Protein AF-W6L898-F1 (afdb_monomer_lite)

pLDDT: mean 76.25, std 19.74, range [34.69, 96.94]

Sequence (175 aa):
MLWLSRILRGVSPFSIFLMDQKNNPALKGISIASRAQVLSKMYNELPQKQRRDLQKRAKAYPSLKKKVTKTRRTKRPNSDFSNFVKANYNKVKDLNYKQRFSALSQLYELQKPVDLANELKGLGLDDGKIQSTLNEMKKKGIKRVIKVPKVSKAVNRIKKTKNVPKPRSKSSTKK

Radius of gyration: 33.78 Å; chains: 1; bounding box: 72×45×79 Å

Structure (mmCIF, N/CA/C/O backbone):
data_AF-W6L898-F1
#
_entry.id   AF-W6L898-F1
#
loop_
_atom_site.group_PDB
_atom_site.id
_atom_site.type_symbol
_atom_site.label_atom_id
_atom_site.label_alt_id
_atom_site.label_comp_id
_atom_site.label_asym_id
_atom_site.label_entity_id
_atom_site.label_seq_id
_atom_site.pdbx_PDB_ins_code
_atom_site.Cartn_x
_atom_site.Cartn_y
_atom_site.Cartn_z
_atom_site.occupancy
_atom_site.B_iso_or_equiv
_atom_site.auth_seq_id
_atom_site.auth_comp_id
_atom_site.auth_asym_id
_atom_site.auth_atom_id
_atom_site.pdbx_PDB_model_num
ATOM 1 N N . MET A 1 1 ? -20.740 26.898 3.939 1.00 40.16 1 MET A N 1
ATOM 2 C CA . MET A 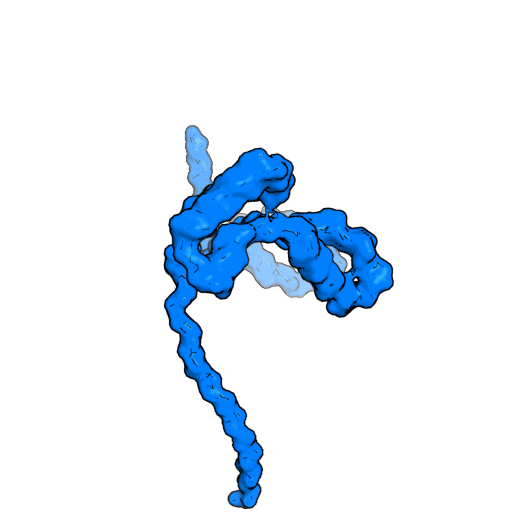1 1 ? -20.895 26.250 5.261 1.00 40.16 1 MET A CA 1
ATOM 3 C C . MET A 1 1 ? -19.916 25.075 5.345 1.00 40.16 1 MET A C 1
ATOM 5 O O . MET A 1 1 ? -20.212 23.987 4.873 1.00 40.16 1 MET A O 1
ATOM 9 N N . LEU A 1 2 ? -18.685 25.324 5.808 1.00 42.47 2 LEU A N 1
ATOM 10 C CA . LEU A 1 2 ? -17.601 24.330 5.822 1.00 42.47 2 LEU A CA 1
ATOM 11 C C . LEU A 1 2 ? -17.750 23.414 7.044 1.00 42.47 2 LEU A C 1
ATOM 13 O O . LEU A 1 2 ? -17.627 23.869 8.179 1.00 42.47 2 LEU A O 1
ATOM 17 N N . TRP A 1 3 ? -17.997 22.123 6.814 1.00 46.94 3 TRP A N 1
ATOM 18 C CA . TRP A 1 3 ? -17.955 21.097 7.856 1.00 46.94 3 TRP A CA 1
ATOM 19 C C . TRP A 1 3 ? -16.506 20.917 8.322 1.00 46.94 3 TRP A C 1
ATOM 21 O O . TRP A 1 3 ? -15.736 20.131 7.766 1.00 46.94 3 TRP A O 1
ATOM 31 N N . LEU A 1 4 ? -16.115 21.672 9.348 1.00 45.53 4 LEU A N 1
ATOM 32 C CA . LEU A 1 4 ? -14.873 21.466 10.084 1.00 45.53 4 LEU A CA 1
ATOM 33 C C . LEU A 1 4 ? -14.934 20.090 10.753 1.00 45.53 4 LEU A C 1
ATOM 35 O O . LEU A 1 4 ? -15.425 19.934 11.869 1.00 45.53 4 LEU A O 1
ATOM 39 N N . SER A 1 5 ? -14.417 19.077 10.061 1.00 52.06 5 SER A N 1
ATOM 40 C CA . SER A 1 5 ? -14.194 17.748 10.623 1.00 52.06 5 SER A CA 1
ATOM 41 C C . SER A 1 5 ? -13.079 17.856 11.663 1.00 52.06 5 SER A C 1
ATOM 43 O O . SER A 1 5 ? -11.901 17.629 11.384 1.00 52.06 5 SER A O 1
ATOM 45 N N . ARG A 1 6 ? -13.432 18.278 12.879 1.00 50.25 6 ARG A N 1
ATOM 46 C CA . ARG A 1 6 ? -12.534 18.307 14.030 1.00 50.25 6 ARG A CA 1
ATOM 47 C C . ARG A 1 6 ? -12.226 16.856 14.382 1.00 50.25 6 ARG A C 1
ATOM 49 O O . ARG A 1 6 ? -12.978 16.207 15.095 1.00 50.25 6 ARG A O 1
ATOM 56 N N . ILE A 1 7 ? -11.135 16.326 13.833 1.00 55.72 7 ILE A N 1
ATOM 57 C CA . ILE A 1 7 ? -10.644 14.982 14.152 1.00 55.72 7 ILE A CA 1
ATOM 58 C C . ILE A 1 7 ? -10.262 14.989 15.636 1.00 55.72 7 ILE A C 1
ATOM 60 O O . ILE A 1 7 ? -9.167 15.433 15.998 1.00 55.72 7 ILE A O 1
ATOM 64 N N . LEU A 1 8 ? -11.175 14.541 16.502 1.00 57.69 8 LEU A N 1
ATOM 65 C CA . LEU A 1 8 ? -10.889 14.299 17.911 1.00 57.69 8 LEU A CA 1
ATOM 66 C C . LEU A 1 8 ? -9.818 13.204 17.970 1.00 57.69 8 LEU A C 1
ATOM 68 O O . LEU A 1 8 ? -10.051 12.060 17.602 1.00 57.69 8 LEU A O 1
ATOM 72 N N . ARG A 1 9 ? -8.611 13.588 18.392 1.00 62.75 9 ARG A N 1
ATOM 73 C CA . ARG A 1 9 ? -7.432 12.709 18.500 1.00 62.75 9 ARG A CA 1
ATOM 74 C C . ARG A 1 9 ? -7.439 11.838 19.763 1.00 62.75 9 ARG A C 1
ATOM 76 O O . ARG A 1 9 ? -6.463 11.140 20.020 1.00 62.75 9 ARG A O 1
ATOM 83 N N . GLY A 1 10 ? -8.500 11.933 20.560 1.00 71.50 10 GLY A N 1
ATOM 84 C CA . GLY A 1 10 ? -8.714 11.089 21.725 1.00 71.50 10 GLY A CA 1
ATOM 85 C C . GLY A 1 10 ? -9.217 9.712 21.314 1.00 71.50 10 GLY A C 1
ATOM 86 O O . GLY A 1 10 ? -9.814 9.544 20.249 1.00 71.50 10 GLY A O 1
ATOM 87 N N . VAL A 1 11 ? -8.982 8.727 22.173 1.00 86.50 11 VAL A N 1
ATOM 88 C CA . VAL A 1 11 ? -9.629 7.423 22.040 1.00 86.50 11 VAL A CA 1
ATOM 89 C C . VAL A 1 11 ? -11.138 7.628 22.183 1.00 86.50 11 VAL A C 1
ATOM 91 O O . VAL A 1 11 ? -11.589 8.381 23.043 1.00 86.50 11 VAL A O 1
ATOM 94 N N . SER A 1 12 ? -11.926 7.020 21.298 1.00 90.94 12 SER A N 1
ATOM 95 C CA . SER A 1 12 ? -13.390 7.112 21.346 1.00 90.94 12 SER A CA 1
ATOM 96 C C . SER A 1 12 ? -13.947 6.210 22.460 1.00 90.94 12 SER A C 1
ATOM 98 O O . SER A 1 12 ? -13.364 5.152 22.710 1.00 90.94 12 SER A O 1
ATOM 100 N N . PRO A 1 13 ? -15.093 6.539 23.095 1.00 93.94 13 PRO A N 1
ATOM 101 C CA . PRO A 1 13 ? -15.790 5.609 23.994 1.00 93.94 13 PRO A CA 1
ATOM 102 C C . PRO A 1 13 ? -16.059 4.246 23.346 1.00 93.94 13 PRO A C 1
ATOM 104 O O . PRO A 1 13 ? -15.931 3.219 24.010 1.00 93.94 13 PRO A O 1
ATOM 107 N N . PHE A 1 14 ? -16.337 4.218 22.037 1.00 94.38 14 PHE A N 1
ATOM 108 C CA . PHE A 1 14 ? -16.494 2.965 21.299 1.00 94.38 14 PHE A CA 1
ATOM 109 C C . PHE A 1 14 ? -15.187 2.167 21.233 1.00 94.38 14 PHE A C 1
ATOM 111 O O . PHE A 1 14 ? -15.195 0.954 21.386 1.00 94.38 14 PHE A O 1
ATOM 118 N N . SER A 1 15 ? -14.040 2.830 21.072 1.00 92.94 15 SER A N 1
ATOM 119 C CA . SER A 1 15 ? -12.740 2.151 21.059 1.00 92.94 15 SER A CA 1
ATOM 120 C C . SER A 1 15 ? -12.422 1.487 22.400 1.00 92.94 15 SER A C 1
ATOM 122 O O . SER A 1 15 ? -11.909 0.374 22.399 1.00 92.94 15 SER A O 1
ATOM 124 N N . ILE A 1 16 ? -12.769 2.117 23.529 1.00 94.81 16 ILE A N 1
ATOM 125 C CA . ILE A 1 16 ? -12.641 1.490 24.857 1.00 94.81 16 ILE A CA 1
ATOM 126 C C . ILE A 1 16 ? -13.548 0.261 24.961 1.00 94.81 16 ILE A C 1
ATOM 128 O O . ILE A 1 16 ? -13.096 -0.800 25.376 1.00 94.81 16 ILE A O 1
ATOM 132 N N . PHE A 1 17 ? -14.795 0.371 24.502 1.00 95.62 17 PHE A N 1
ATOM 133 C CA . PHE A 1 17 ? -15.713 -0.765 24.450 1.00 95.62 17 PHE A CA 1
ATOM 134 C C . PHE A 1 17 ? -15.156 -1.931 23.615 1.00 95.62 17 PHE A C 1
ATOM 136 O O . PHE A 1 17 ? -15.213 -3.081 24.044 1.00 95.62 17 PHE A O 1
ATOM 143 N N . LEU A 1 18 ? -14.543 -1.653 22.459 1.00 94.62 18 LEU A N 1
ATOM 144 C CA . LEU A 1 18 ? -13.885 -2.684 21.649 1.00 94.62 18 LEU A CA 1
ATOM 145 C C . LEU A 1 18 ? -12.730 -3.366 22.397 1.00 94.62 18 LEU A C 1
ATOM 147 O O . LEU A 1 18 ? -12.531 -4.571 22.250 1.00 94.62 18 LEU A O 1
ATOM 151 N N . MET A 1 19 ? -11.972 -2.613 23.199 1.00 92.81 19 MET A N 1
ATOM 152 C CA . MET A 1 19 ? -10.900 -3.173 24.024 1.00 92.81 19 MET A CA 1
ATOM 153 C C . MET A 1 19 ? -11.443 -4.089 25.123 1.00 92.81 19 MET A C 1
ATOM 155 O O . MET A 1 19 ? -10.858 -5.149 25.347 1.00 92.81 19 MET A O 1
ATOM 159 N N . ASP A 1 20 ? -12.562 -3.717 25.747 1.00 94.06 20 ASP A N 1
ATOM 160 C CA . ASP A 1 20 ? -13.243 -4.531 26.760 1.00 94.06 20 ASP A CA 1
ATOM 161 C C . ASP A 1 20 ? -13.787 -5.841 26.147 1.00 94.06 20 ASP A C 1
ATOM 163 O O . ASP A 1 20 ? -13.680 -6.910 26.744 1.00 94.06 20 ASP A O 1
ATOM 167 N N . GLN A 1 21 ? -14.309 -5.791 24.915 1.00 94.12 21 GLN A N 1
ATOM 168 C CA . GLN A 1 21 ? -14.940 -6.938 24.241 1.00 94.12 21 GLN A CA 1
ATOM 169 C C . GLN A 1 21 ? -13.978 -7.839 23.449 1.00 94.12 21 GLN A C 1
ATOM 171 O O . GLN A 1 21 ? -14.406 -8.850 22.886 1.00 94.12 21 GLN A O 1
ATOM 176 N N . LYS A 1 22 ? -12.674 -7.532 23.403 1.00 89.69 22 LYS A N 1
ATOM 177 C CA . LYS A 1 22 ? -11.705 -8.255 22.551 1.00 89.69 22 LYS A CA 1
ATOM 178 C C . LYS A 1 22 ? -11.612 -9.763 22.837 1.00 89.69 22 LYS A C 1
ATOM 180 O O . LYS A 1 22 ? -11.294 -10.531 21.934 1.00 89.69 22 LYS A O 1
ATOM 185 N N . ASN A 1 23 ? -11.886 -10.174 24.078 1.00 91.00 23 ASN A N 1
ATOM 186 C CA . ASN A 1 23 ? -11.776 -11.559 24.549 1.00 91.00 23 ASN A CA 1
ATOM 187 C C . ASN A 1 23 ? -13.135 -12.266 24.699 1.00 91.00 23 ASN A C 1
ATOM 189 O O . ASN A 1 23 ? -13.173 -13.391 25.198 1.00 91.00 23 ASN A O 1
ATOM 193 N N . ASN A 1 24 ? -14.236 -11.634 24.280 1.00 91.25 24 ASN A N 1
ATOM 194 C CA . ASN A 1 24 ? -15.575 -12.190 24.442 1.00 91.25 24 ASN A CA 1
ATOM 195 C C . ASN A 1 24 ? -15.716 -13.514 23.652 1.00 91.25 24 ASN A C 1
ATOM 197 O O . ASN A 1 24 ? -15.515 -13.513 22.431 1.00 91.25 24 ASN A O 1
ATOM 201 N N . PRO A 1 25 ? -16.043 -14.646 24.310 1.00 90.94 25 PRO A N 1
ATOM 202 C CA . PRO A 1 25 ? -16.164 -15.943 23.649 1.00 90.94 25 PRO A CA 1
ATOM 203 C C . PRO A 1 25 ? -17.254 -15.965 22.573 1.00 90.94 25 PRO A C 1
ATOM 205 O O . PRO A 1 25 ? -17.055 -16.614 21.553 1.00 90.94 25 PRO A O 1
ATOM 208 N N . ALA A 1 26 ? -18.333 -15.190 22.731 1.00 88.69 26 ALA A N 1
ATOM 209 C CA . ALA A 1 26 ? -19.430 -15.118 21.761 1.00 88.69 26 ALA A CA 1
ATOM 210 C C . ALA A 1 26 ? -19.002 -14.537 20.402 1.00 88.69 26 ALA A C 1
ATOM 212 O O . ALA A 1 26 ? -19.685 -14.710 19.399 1.00 88.69 26 ALA A O 1
ATOM 213 N N . LEU A 1 27 ? -17.864 -13.840 20.359 1.00 88.44 27 LEU A N 1
ATOM 214 C CA . LEU A 1 27 ? -17.323 -13.241 19.141 1.00 88.44 27 LEU A CA 1
ATOM 215 C C . LEU A 1 27 ? -16.211 -14.090 18.510 1.00 88.44 27 LEU A C 1
ATOM 217 O O . LEU A 1 27 ? -15.754 -13.768 17.406 1.00 88.44 27 LEU A O 1
ATOM 221 N N . LYS A 1 28 ? -15.761 -15.162 19.180 1.00 89.56 28 LYS A N 1
ATOM 222 C CA . LYS A 1 28 ? -14.748 -16.089 18.659 1.00 89.56 28 LYS A CA 1
ATOM 223 C C . LYS A 1 28 ? -15.363 -16.933 17.536 1.00 89.56 28 LYS A C 1
ATOM 225 O O . LYS A 1 28 ? -16.502 -17.361 17.626 1.00 89.56 28 LYS A O 1
ATOM 230 N N . GLY A 1 29 ? -14.625 -17.122 16.443 1.00 90.88 29 GLY A N 1
ATOM 231 C CA . GLY A 1 29 ? -15.091 -17.874 15.264 1.00 90.88 29 GLY A CA 1
ATOM 232 C C . GLY A 1 29 ? -15.899 -17.067 14.238 1.00 90.88 29 GLY A C 1
ATOM 233 O O . GLY A 1 29 ? -15.939 -17.444 13.073 1.00 90.88 29 GLY A O 1
ATOM 234 N N . ILE A 1 30 ? -16.464 -15.915 14.613 1.00 91.94 30 ILE A N 1
ATOM 235 C CA . ILE A 1 30 ? -17.175 -15.037 13.670 1.00 91.94 30 ILE A CA 1
ATOM 236 C C . ILE A 1 30 ? -16.174 -14.284 12.778 1.00 91.94 30 ILE A C 1
ATOM 238 O O . ILE A 1 30 ? -15.127 -13.830 13.258 1.00 91.94 30 ILE A O 1
ATOM 242 N N . SER A 1 31 ? -16.522 -14.107 11.496 1.00 95.12 31 SER A N 1
ATOM 243 C CA . SER A 1 31 ? -15.761 -13.281 10.549 1.00 95.12 31 SER A CA 1
ATOM 244 C C . SER A 1 31 ? -15.547 -11.861 11.090 1.00 95.12 31 SER A C 1
ATOM 246 O O . SER A 1 31 ? -16.379 -11.318 11.821 1.00 95.12 31 SER A O 1
ATOM 248 N N . ILE A 1 32 ? -14.438 -11.218 10.717 1.00 93.06 32 ILE A N 1
ATOM 249 C CA . ILE A 1 32 ? -14.112 -9.881 11.236 1.00 93.06 32 ILE A CA 1
ATOM 250 C C . ILE A 1 32 ? -15.191 -8.839 10.883 1.00 93.06 32 ILE A C 1
ATOM 252 O O . ILE A 1 32 ? -15.496 -7.965 11.695 1.00 93.06 32 ILE A O 1
ATOM 256 N N . ALA A 1 33 ? -15.804 -8.964 9.700 1.00 92.69 33 ALA A N 1
ATOM 257 C CA . ALA A 1 33 ? -16.840 -8.058 9.215 1.00 92.69 33 ALA A CA 1
ATOM 258 C C . ALA A 1 33 ? -18.142 -8.215 10.013 1.00 92.69 33 ALA A C 1
ATOM 260 O O . ALA A 1 33 ? -18.674 -7.232 10.530 1.00 92.69 33 ALA A O 1
ATOM 261 N N . SER A 1 34 ? -18.615 -9.452 10.192 1.00 94.19 34 SER A N 1
ATOM 262 C CA . SER A 1 34 ? -19.813 -9.741 10.988 1.00 94.19 34 SER A CA 1
ATOM 263 C C . SER A 1 34 ? -19.598 -9.389 12.465 1.00 94.19 34 SER A C 1
ATOM 265 O O . SER A 1 34 ? -20.483 -8.828 13.107 1.00 94.19 34 SER A O 1
ATOM 267 N N . ARG A 1 35 ? -18.388 -9.610 12.999 1.00 94.38 35 ARG A N 1
ATOM 268 C CA . ARG A 1 35 ? -18.020 -9.218 14.367 1.00 94.38 35 ARG A CA 1
ATOM 269 C C . ARG A 1 35 ? -18.156 -7.711 14.587 1.00 94.38 35 ARG A C 1
ATOM 271 O O . ARG A 1 35 ? -18.668 -7.297 15.623 1.00 94.38 35 ARG A O 1
ATOM 278 N N . ALA A 1 36 ? -17.732 -6.891 13.623 1.00 92.56 36 ALA A N 1
ATOM 279 C CA . ALA A 1 36 ? -17.870 -5.438 13.713 1.00 92.56 36 ALA A CA 1
ATOM 280 C C . ALA A 1 36 ? -19.344 -4.996 13.759 1.00 92.56 36 ALA A C 1
ATOM 282 O O . ALA A 1 36 ? -19.690 -4.111 14.542 1.00 92.56 36 ALA A O 1
ATOM 283 N N . GLN A 1 37 ? -20.219 -5.642 12.979 1.00 94.81 37 GLN A N 1
ATOM 284 C CA . GLN A 1 37 ? -21.660 -5.367 13.003 1.00 94.81 37 GLN A CA 1
ATOM 285 C C . GLN A 1 37 ? -22.281 -5.709 14.362 1.00 94.81 37 GLN A C 1
ATOM 287 O O . GLN A 1 37 ? -23.005 -4.890 14.927 1.00 94.81 37 GLN A O 1
ATOM 292 N N . VAL A 1 38 ? -21.960 -6.884 14.913 1.00 95.50 38 VAL A N 1
ATOM 293 C CA . VAL A 1 38 ? -22.444 -7.313 16.236 1.00 95.50 38 VAL A CA 1
ATOM 294 C C . VAL A 1 38 ? -21.962 -6.356 17.327 1.00 95.50 38 VAL A C 1
ATOM 296 O O . VAL A 1 38 ? -22.768 -5.866 18.111 1.00 95.50 38 VAL A O 1
ATOM 299 N N . LEU A 1 39 ? -20.674 -6.001 17.334 1.00 95.31 39 LEU A N 1
ATOM 300 C CA . LEU A 1 39 ? -20.111 -5.051 18.299 1.00 95.31 39 LEU A CA 1
ATOM 301 C C . LEU A 1 39 ? -20.762 -3.666 18.214 1.00 95.31 39 LEU A C 1
ATOM 303 O O . LEU A 1 39 ? -20.995 -3.036 19.244 1.00 95.31 39 LEU A O 1
ATOM 307 N N . SER A 1 40 ? -21.080 -3.192 17.007 1.00 94.94 40 SER A N 1
ATOM 308 C CA . SER A 1 40 ? -21.800 -1.929 16.837 1.00 94.94 40 SER A CA 1
ATOM 309 C C . SER A 1 40 ? -23.211 -1.994 17.420 1.00 94.94 40 SER A C 1
ATOM 311 O O . SER A 1 40 ? -23.641 -1.028 18.047 1.00 94.94 40 SER A O 1
ATOM 313 N N . LYS A 1 41 ? -23.929 -3.111 17.229 1.00 96.06 41 LYS A N 1
ATOM 314 C CA . LYS A 1 41 ? -25.263 -3.314 17.817 1.00 96.06 41 LYS A CA 1
ATOM 315 C C . LYS A 1 41 ? -25.192 -3.342 19.340 1.00 96.06 41 LYS A C 1
ATOM 317 O O . LYS A 1 41 ? -25.848 -2.527 19.980 1.00 96.06 41 LYS A O 1
ATOM 322 N N . MET A 1 42 ? -24.293 -4.157 19.896 1.00 95.25 42 MET A N 1
ATOM 323 C CA . MET A 1 42 ? -24.074 -4.238 21.342 1.00 95.25 42 MET A CA 1
ATOM 324 C C . MET A 1 42 ? -23.777 -2.862 21.946 1.00 95.25 42 MET A C 1
ATOM 326 O O . MET A 1 42 ? -24.352 -2.496 22.962 1.00 95.25 42 MET A O 1
ATOM 330 N N . TYR A 1 43 ? -22.922 -2.058 21.306 1.00 96.25 43 TYR A N 1
ATOM 331 C CA . TYR A 1 43 ? -22.619 -0.709 21.786 1.00 96.25 43 TYR A CA 1
ATOM 332 C C . TYR A 1 43 ? -23.839 0.225 21.804 1.00 96.25 43 TYR A C 1
ATOM 334 O O . TYR A 1 43 ? -23.982 1.039 22.717 1.00 96.25 43 TYR A O 1
ATOM 342 N N . ASN A 1 44 ? -24.724 0.120 20.814 1.00 95.44 44 ASN A N 1
ATOM 343 C CA . ASN A 1 44 ? -25.933 0.938 20.746 1.00 95.44 44 ASN A CA 1
ATOM 344 C C . ASN A 1 44 ? -26.984 0.507 21.780 1.00 95.44 44 ASN A C 1
ATOM 346 O O . ASN A 1 44 ? -27.731 1.350 22.274 1.00 95.44 44 ASN A O 1
ATOM 350 N N . GLU A 1 45 ? -27.000 -0.770 22.149 1.00 96.25 45 GLU A N 1
ATOM 351 C CA . GLU A 1 45 ? -27.882 -1.329 23.179 1.00 96.25 45 GLU A CA 1
ATOM 352 C C . GLU A 1 45 ? -27.427 -0.981 24.609 1.00 96.25 45 GLU A C 1
ATOM 354 O O . GLU A 1 45 ? -28.212 -1.089 25.549 1.00 96.25 45 GLU A O 1
ATOM 359 N N . LEU A 1 46 ? -26.190 -0.496 24.802 1.00 95.56 46 LEU A N 1
ATOM 360 C CA . LEU A 1 46 ? -25.697 -0.119 26.129 1.00 95.56 46 LEU A CA 1
ATOM 361 C C . LEU A 1 46 ? -26.553 0.993 26.773 1.00 95.56 46 LEU A C 1
ATOM 363 O O . LEU A 1 46 ? -26.776 2.037 26.138 1.00 95.56 46 LEU A O 1
ATOM 367 N N . PRO A 1 47 ? -26.907 0.860 28.068 1.00 96.94 47 PRO A N 1
ATOM 368 C CA . PRO A 1 47 ? -27.537 1.920 28.844 1.00 96.94 47 PRO A CA 1
ATOM 369 C C . PRO A 1 47 ? -26.702 3.202 28.874 1.00 96.94 47 PRO A C 1
ATOM 371 O O . PRO A 1 47 ? -25.467 3.178 28.936 1.00 96.94 47 PRO A O 1
ATOM 374 N N . GLN A 1 48 ? -27.378 4.349 28.940 1.00 95.06 48 GLN A N 1
ATOM 375 C CA . GLN A 1 48 ? -26.725 5.660 28.904 1.00 95.06 48 GLN A CA 1
ATOM 376 C C . GLN A 1 48 ? -25.697 5.860 30.032 1.00 95.06 48 GLN A C 1
ATOM 378 O O . GLN A 1 48 ? -24.672 6.513 29.829 1.00 95.06 48 GLN A O 1
ATOM 383 N N . LYS A 1 49 ? -25.927 5.258 31.208 1.00 96.31 49 LYS A N 1
ATOM 384 C CA . LYS A 1 49 ? -24.971 5.263 32.328 1.00 96.31 49 LYS A CA 1
ATOM 385 C C . LYS A 1 49 ? -23.639 4.615 31.931 1.00 96.31 49 LYS A C 1
ATOM 387 O O . LYS A 1 49 ? -22.591 5.236 32.080 1.00 96.31 49 LYS A O 1
ATOM 392 N N . GLN A 1 50 ? -23.687 3.429 31.325 1.00 95.56 50 GLN A N 1
ATOM 393 C CA . GLN A 1 50 ? -22.491 2.703 30.891 1.00 95.56 50 GLN A CA 1
ATOM 394 C C . GLN A 1 50 ? -21.750 3.445 29.773 1.00 95.56 50 GLN A C 1
ATOM 396 O O . GLN A 1 50 ? -20.520 3.509 29.780 1.00 95.56 50 GLN A O 1
ATOM 401 N N . ARG A 1 51 ? -22.479 4.092 28.853 1.00 95.75 51 ARG A N 1
ATOM 402 C CA . ARG A 1 51 ? -21.862 4.957 27.833 1.00 95.75 51 ARG A CA 1
ATOM 403 C C . ARG A 1 51 ? -21.134 6.154 28.447 1.00 95.75 51 ARG A C 1
ATOM 405 O O . ARG A 1 51 ? -20.043 6.494 27.991 1.00 95.75 51 ARG A O 1
ATOM 412 N N . ARG A 1 52 ? -21.690 6.777 29.495 1.00 95.88 52 ARG A N 1
ATOM 413 C CA . ARG A 1 52 ? -21.014 7.865 30.229 1.00 95.88 52 ARG A CA 1
ATOM 414 C C . ARG A 1 52 ? -19.738 7.376 30.910 1.00 95.88 52 ARG A C 1
ATOM 416 O O . ARG A 1 52 ? -18.726 8.073 30.863 1.00 95.88 52 ARG A O 1
ATOM 423 N N . ASP A 1 53 ? -19.750 6.178 31.483 1.00 96.69 53 ASP A N 1
ATOM 424 C CA . ASP A 1 53 ? -18.558 5.599 32.110 1.00 96.69 53 ASP A CA 1
ATOM 425 C C . ASP A 1 53 ? -17.479 5.241 31.077 1.00 96.69 53 ASP A C 1
ATOM 427 O O . ASP A 1 53 ? -16.298 5.525 31.287 1.00 96.69 53 ASP A O 1
ATOM 431 N N . LEU A 1 54 ? -17.870 4.721 29.908 1.00 95.75 54 LEU A N 1
ATOM 432 C CA . LEU A 1 54 ? -16.968 4.549 28.762 1.00 95.75 54 LEU A CA 1
ATOM 433 C C . LEU A 1 54 ? -16.384 5.883 28.290 1.00 95.75 54 LEU A C 1
ATOM 435 O O . LEU A 1 54 ? -15.194 5.965 27.997 1.00 95.75 54 LEU A O 1
ATOM 439 N N . GLN A 1 55 ? -17.188 6.946 28.262 1.00 94.62 55 GLN A N 1
ATOM 440 C CA . GLN A 1 55 ? -16.729 8.281 27.883 1.00 94.62 55 GLN A CA 1
ATOM 441 C C . GLN A 1 55 ? -15.710 8.847 28.879 1.00 94.62 55 GLN A C 1
ATOM 443 O O . GLN A 1 55 ? -14.730 9.461 28.458 1.00 94.62 55 GLN A O 1
ATOM 448 N N . LYS A 1 56 ? -15.902 8.629 30.186 1.00 95.31 56 LYS A N 1
ATOM 449 C CA . LYS A 1 56 ? -14.913 9.001 31.213 1.00 95.31 56 LYS A CA 1
ATOM 450 C C . LYS A 1 56 ? -13.596 8.255 30.998 1.00 95.31 56 LYS A C 1
ATOM 452 O O . LYS A 1 56 ? -12.547 8.891 30.928 1.00 95.31 56 LYS A O 1
ATOM 457 N N . ARG A 1 57 ? -13.657 6.931 30.807 1.00 94.94 57 ARG A N 1
ATOM 458 C CA . ARG A 1 57 ? -12.474 6.093 30.536 1.00 94.94 57 ARG A CA 1
ATOM 459 C C . ARG A 1 57 ? -11.746 6.517 29.261 1.00 94.94 57 ARG A C 1
ATOM 461 O O . ARG A 1 57 ? -10.528 6.631 29.258 1.00 94.94 57 ARG A O 1
ATOM 468 N N . ALA A 1 58 ? -12.492 6.826 28.206 1.00 92.75 58 ALA A N 1
ATOM 469 C CA . ALA A 1 58 ? -11.949 7.288 26.935 1.00 92.75 58 ALA A CA 1
ATOM 470 C C . ALA A 1 58 ? -11.199 8.623 27.059 1.00 92.75 58 ALA A C 1
ATOM 472 O O . ALA A 1 58 ? -10.129 8.781 26.477 1.00 92.75 58 ALA A O 1
ATOM 473 N N . LYS A 1 59 ? -11.722 9.564 27.859 1.00 90.00 59 LYS A N 1
ATOM 474 C CA . LYS A 1 59 ? -11.059 10.850 28.137 1.00 90.00 59 LYS A CA 1
ATOM 475 C C . LYS A 1 59 ? -9.754 10.690 28.920 1.00 90.00 59 LYS A C 1
ATOM 477 O O . LYS A 1 59 ? -8.823 11.448 28.677 1.00 90.00 59 LYS A O 1
ATOM 482 N N . ALA A 1 60 ? -9.694 9.724 29.835 1.00 91.25 60 ALA A N 1
ATOM 483 C CA . ALA A 1 60 ? -8.491 9.421 30.610 1.00 91.25 60 ALA A CA 1
ATOM 484 C C . ALA A 1 60 ? -7.434 8.641 29.806 1.00 91.25 60 ALA A C 1
ATOM 486 O O . ALA A 1 60 ? -6.294 8.511 30.247 1.00 91.25 60 ALA A O 1
ATOM 487 N N . TYR A 1 61 ? -7.797 8.100 28.638 1.00 90.38 61 TYR A N 1
ATOM 488 C CA . TYR A 1 61 ? -6.918 7.217 27.886 1.00 90.38 61 TYR A CA 1
ATOM 489 C C . TYR A 1 61 ? -5.809 8.000 27.161 1.00 90.38 61 TYR A C 1
ATOM 491 O O . TYR A 1 61 ? -6.105 8.957 26.436 1.00 90.38 61 TYR A O 1
ATOM 499 N N . PRO A 1 62 ? -4.530 7.595 27.286 1.00 85.94 62 PRO A N 1
ATOM 500 C CA . PRO A 1 62 ? -3.428 8.308 26.653 1.00 85.94 62 PRO A CA 1
ATOM 501 C C . PRO A 1 62 ? -3.514 8.222 25.123 1.00 85.94 62 PRO A C 1
ATOM 503 O O . PRO A 1 62 ? -3.625 7.142 24.542 1.00 85.94 62 PRO A O 1
ATOM 506 N N . SER A 1 63 ? -3.423 9.368 24.443 1.00 78.75 63 SER A N 1
ATOM 507 C CA . SER A 1 63 ? -3.364 9.415 22.978 1.00 78.75 63 SER A CA 1
ATOM 508 C C . SER 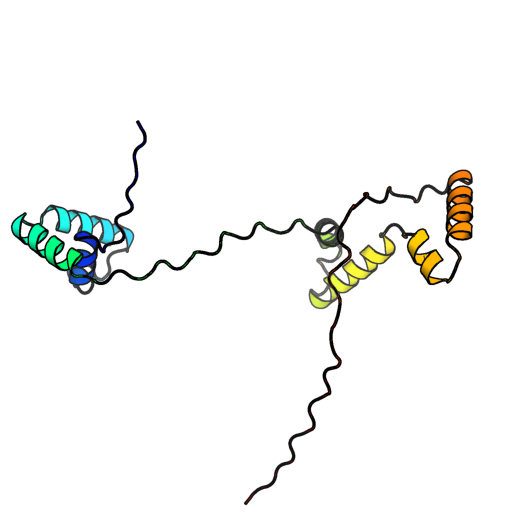A 1 63 ? -1.919 9.338 22.485 1.00 78.75 63 SER A C 1
ATOM 510 O O . SER A 1 63 ? -1.067 10.120 22.915 1.00 78.75 63 SER A O 1
ATOM 512 N N . LEU A 1 64 ? -1.643 8.453 21.528 1.00 73.69 64 LEU A N 1
ATOM 513 C CA . LEU A 1 64 ? -0.333 8.379 20.882 1.00 73.69 64 LEU A CA 1
ATOM 514 C C . LEU A 1 64 ? -0.070 9.629 20.026 1.00 73.69 64 LEU A C 1
ATOM 516 O O . LEU A 1 64 ? -0.954 10.136 19.329 1.00 73.69 64 LEU A O 1
ATOM 520 N N . LYS A 1 65 ? 1.181 10.105 20.031 1.00 75.38 65 LYS A N 1
ATOM 521 C CA . LYS A 1 65 ? 1.622 11.190 19.142 1.00 75.38 65 LYS A CA 1
ATOM 522 C C . LYS A 1 65 ? 1.479 10.744 17.683 1.00 75.38 65 LYS A C 1
ATOM 524 O O . LYS A 1 65 ? 1.843 9.622 17.327 1.00 75.38 65 LYS A O 1
ATOM 529 N N . LYS A 1 66 ? 0.966 11.628 16.819 1.00 66.62 66 LYS A N 1
ATOM 530 C CA . LYS A 1 66 ? 0.814 11.330 15.388 1.00 66.62 66 LYS A CA 1
ATOM 531 C C . LYS A 1 66 ? 2.176 11.004 14.778 1.00 66.62 66 LYS A C 1
ATOM 533 O O . LYS A 1 66 ? 3.066 11.852 14.771 1.00 66.62 66 LYS A O 1
ATOM 538 N N . LYS A 1 67 ? 2.316 9.808 14.198 1.00 74.81 67 LYS A N 1
ATOM 539 C CA . LYS A 1 67 ? 3.401 9.552 13.249 1.00 74.81 67 LYS A CA 1
ATOM 540 C C . LYS A 1 67 ? 3.148 10.433 12.030 1.00 74.81 67 LYS A C 1
ATOM 542 O O . LYS A 1 67 ? 2.073 10.364 11.436 1.00 74.81 67 LYS A O 1
ATOM 547 N N . VAL A 1 68 ? 4.120 11.270 11.675 1.00 77.25 68 VAL A N 1
ATOM 548 C CA . VAL A 1 68 ? 4.093 12.017 10.415 1.00 77.25 68 VAL A CA 1
ATOM 549 C C . VAL A 1 68 ? 4.171 10.980 9.300 1.00 77.25 68 VAL A C 1
ATOM 551 O O . VAL A 1 68 ? 5.236 10.430 9.015 1.00 77.25 68 VAL A O 1
ATOM 554 N N . THR A 1 69 ? 3.023 10.634 8.719 1.00 71.62 69 THR A N 1
ATOM 555 C CA . THR A 1 69 ? 2.973 9.778 7.538 1.00 71.62 69 THR A CA 1
ATOM 556 C C . THR A 1 69 ? 3.717 10.499 6.432 1.00 71.62 69 THR A C 1
ATOM 558 O O . THR A 1 69 ? 3.260 11.532 5.943 1.00 71.62 69 THR A O 1
ATOM 561 N N . LYS A 1 70 ? 4.888 9.967 6.064 1.00 76.00 70 LYS A N 1
ATOM 562 C CA . LYS A 1 70 ? 5.619 10.415 4.880 1.00 76.00 70 LYS A CA 1
ATOM 563 C C . LYS A 1 70 ? 4.639 10.338 3.714 1.00 76.00 70 LYS A C 1
ATOM 565 O O . LYS A 1 70 ? 4.048 9.283 3.478 1.00 76.00 70 LYS A O 1
ATOM 570 N N . THR A 1 71 ? 4.421 11.466 3.049 1.00 78.56 71 THR A N 1
ATOM 571 C CA . THR A 1 71 ? 3.560 11.538 1.871 1.00 78.56 71 THR A CA 1
ATOM 572 C C . THR A 1 71 ? 3.989 10.465 0.875 1.00 78.56 71 THR A C 1
ATOM 574 O O . THR A 1 71 ? 5.180 10.151 0.750 1.00 78.56 71 THR A O 1
ATOM 577 N N . ARG A 1 72 ? 3.011 9.832 0.214 1.00 76.31 72 ARG A N 1
ATOM 578 C CA . ARG A 1 72 ? 3.286 8.803 -0.793 1.00 76.31 72 ARG A CA 1
ATOM 579 C C . ARG A 1 72 ? 4.208 9.423 -1.839 1.00 76.31 72 ARG A C 1
ATOM 581 O O . ARG A 1 72 ? 3.814 10.361 -2.526 1.00 76.31 72 ARG A O 1
ATOM 588 N N . ARG A 1 73 ? 5.446 8.929 -1.921 1.00 79.12 73 ARG A N 1
ATOM 589 C CA . ARG A 1 73 ? 6.390 9.366 -2.952 1.00 79.12 73 ARG A CA 1
ATOM 590 C C . ARG A 1 73 ? 5.758 9.061 -4.303 1.00 79.12 73 ARG A C 1
ATOM 592 O O . ARG A 1 73 ? 5.341 7.926 -4.540 1.00 79.12 73 ARG A O 1
ATOM 599 N N . THR A 1 74 ? 5.665 10.070 -5.160 1.00 81.69 74 THR A N 1
ATOM 600 C CA . THR A 1 74 ? 5.258 9.875 -6.549 1.00 81.69 74 THR A CA 1
ATOM 601 C C . THR A 1 74 ? 6.220 8.884 -7.201 1.00 81.69 74 THR A C 1
ATOM 603 O O . THR A 1 74 ? 7.423 8.871 -6.909 1.00 81.69 74 THR A O 1
ATOM 606 N N . LYS A 1 75 ? 5.687 7.986 -8.037 1.00 84.00 75 LYS A N 1
ATOM 607 C CA . LYS A 1 75 ? 6.531 7.073 -8.813 1.00 84.00 75 LYS A CA 1
ATOM 608 C C . LYS A 1 75 ? 7.434 7.928 -9.702 1.00 84.00 75 LYS A C 1
ATOM 610 O O . LYS A 1 75 ? 6.957 8.870 -10.331 1.00 84.00 75 LYS A O 1
ATOM 615 N N . ARG A 1 76 ? 8.735 7.630 -9.716 1.00 84.25 76 ARG A N 1
ATOM 616 C CA . ARG A 1 76 ? 9.668 8.306 -10.626 1.00 84.25 76 ARG A CA 1
ATOM 617 C C . ARG A 1 76 ? 9.266 7.987 -12.071 1.00 84.25 76 ARG A C 1
ATOM 619 O O . ARG A 1 76 ? 8.819 6.862 -12.309 1.00 84.25 76 ARG A O 1
ATOM 626 N N . PRO A 1 77 ? 9.412 8.935 -13.011 1.00 87.25 77 PRO A N 1
ATOM 627 C CA . PRO A 1 77 ? 9.211 8.634 -14.420 1.00 87.25 77 PRO A CA 1
ATOM 628 C C . PRO A 1 77 ? 10.185 7.534 -14.861 1.00 87.25 77 PRO A C 1
ATOM 630 O O . PRO A 1 77 ? 11.305 7.440 -14.350 1.00 87.25 77 PRO A O 1
ATOM 633 N N . ASN A 1 78 ? 9.739 6.687 -15.788 1.00 89.69 78 ASN A N 1
ATOM 634 C CA . ASN A 1 78 ? 10.576 5.635 -16.358 1.00 89.69 78 ASN A CA 1
ATOM 635 C C . ASN A 1 78 ? 11.727 6.260 -17.155 1.00 89.69 78 ASN A C 1
ATOM 637 O O . ASN A 1 78 ? 11.516 7.233 -17.876 1.00 89.69 78 ASN A O 1
ATOM 641 N N . SER A 1 79 ? 12.924 5.678 -17.055 1.00 91.31 79 SER A N 1
ATOM 642 C CA . SER A 1 79 ? 14.041 6.051 -17.928 1.00 91.31 79 SER A CA 1
ATOM 643 C C . SER A 1 79 ? 13.828 5.536 -19.353 1.00 91.31 79 SER A C 1
ATOM 645 O O . SER A 1 79 ? 13.094 4.567 -19.561 1.00 91.31 79 SER A O 1
ATOM 647 N N . ASP A 1 80 ? 14.536 6.118 -20.319 1.00 89.94 80 ASP A N 1
ATOM 648 C CA . ASP A 1 80 ? 14.499 5.674 -21.720 1.00 89.94 80 ASP A CA 1
ATOM 649 C C . ASP A 1 80 ? 14.856 4.192 -21.855 1.00 89.94 80 ASP A C 1
ATOM 651 O O . ASP A 1 80 ? 14.143 3.433 -22.510 1.00 89.94 80 ASP A O 1
ATOM 655 N N . PHE A 1 81 ? 15.875 3.738 -21.117 1.00 91.50 81 PHE A N 1
ATOM 656 C CA . PHE A 1 81 ? 16.221 2.320 -21.060 1.00 91.50 81 PHE A CA 1
ATOM 657 C C . PHE A 1 81 ? 15.094 1.462 -20.474 1.00 91.50 81 PHE A C 1
ATOM 659 O O . PHE A 1 81 ? 14.828 0.375 -20.971 1.00 91.50 81 PHE A O 1
ATOM 666 N N . SER A 1 82 ? 14.383 1.944 -19.450 1.00 93.44 82 SER A N 1
ATOM 667 C CA . SER A 1 82 ? 13.250 1.204 -18.876 1.00 93.44 82 SER A CA 1
ATOM 668 C C . SER A 1 82 ? 12.112 1.052 -19.890 1.00 93.44 82 SER A C 1
ATOM 670 O O . SER A 1 82 ? 11.497 -0.011 -19.979 1.00 93.44 82 SER A O 1
ATOM 672 N N . ASN A 1 83 ? 11.853 2.094 -20.685 1.00 94.19 83 ASN A N 1
ATOM 673 C CA . ASN A 1 83 ? 10.870 2.045 -21.766 1.00 94.19 83 ASN A CA 1
ATOM 674 C C . ASN A 1 83 ? 11.317 1.079 -22.874 1.00 94.19 83 ASN A C 1
ATOM 676 O O . ASN A 1 83 ? 10.518 0.265 -23.338 1.00 94.19 83 ASN A O 1
ATOM 680 N N . PHE A 1 84 ? 12.602 1.100 -23.230 1.00 93.75 84 PHE A N 1
ATOM 681 C CA . PHE A 1 84 ? 13.199 0.163 -24.178 1.00 93.75 84 PHE A CA 1
ATOM 682 C C . PHE A 1 84 ? 13.098 -1.294 -23.702 1.00 93.75 84 PHE A C 1
ATOM 684 O O . PHE A 1 84 ? 12.676 -2.160 -24.471 1.00 93.75 84 PHE A O 1
ATOM 691 N N . VAL A 1 85 ? 13.437 -1.566 -22.437 1.00 94.88 85 VAL A N 1
ATOM 692 C CA . VAL A 1 85 ? 13.332 -2.899 -21.827 1.00 94.88 85 VAL A CA 1
ATOM 693 C C . VAL A 1 85 ? 11.888 -3.374 -21.899 1.00 94.88 85 VAL A C 1
ATOM 695 O O . VAL A 1 85 ? 11.643 -4.494 -22.333 1.00 94.88 85 VAL A O 1
ATOM 698 N N . LYS A 1 86 ? 10.919 -2.514 -21.559 1.00 95.00 86 LYS A N 1
ATOM 699 C CA . LYS A 1 86 ? 9.491 -2.849 -21.625 1.00 95.00 86 LYS A CA 1
ATOM 700 C C . LYS A 1 86 ? 9.041 -3.222 -23.042 1.00 95.00 86 LYS A C 1
ATOM 702 O O . LYS A 1 86 ? 8.281 -4.174 -23.192 1.00 95.00 86 LYS A O 1
ATOM 707 N N . ALA A 1 87 ? 9.512 -2.506 -24.063 1.00 94.81 87 ALA A N 1
ATOM 708 C CA . ALA A 1 87 ? 9.162 -2.770 -25.459 1.00 94.81 87 ALA A CA 1
ATOM 709 C C . ALA A 1 87 ? 9.823 -4.045 -26.018 1.00 94.81 87 ALA A C 1
ATOM 711 O O . ALA A 1 87 ? 9.210 -4.767 -26.799 1.00 94.81 87 ALA A O 1
ATOM 712 N N . ASN A 1 88 ? 11.061 -4.343 -25.610 1.00 94.31 88 ASN A N 1
ATOM 713 C CA . ASN A 1 88 ? 11.863 -5.425 -26.190 1.00 94.31 88 ASN A CA 1
ATOM 714 C C . ASN A 1 88 ? 11.911 -6.703 -25.341 1.00 94.31 88 ASN A C 1
ATOM 716 O O . ASN A 1 88 ? 12.475 -7.697 -25.791 1.00 94.31 88 ASN A O 1
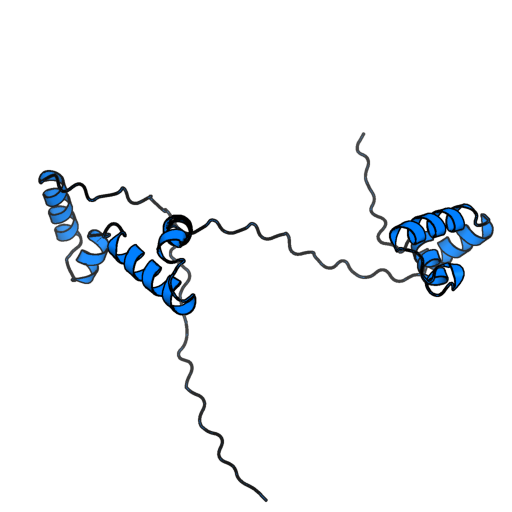ATOM 720 N N . TYR A 1 89 ? 11.303 -6.726 -24.149 1.00 95.62 89 TYR A N 1
ATOM 721 C CA . TYR A 1 89 ? 11.377 -7.875 -23.238 1.00 95.62 89 TYR A CA 1
ATOM 722 C C . TYR A 1 89 ? 10.886 -9.183 -23.868 1.00 95.62 89 TYR A C 1
ATOM 724 O O . TYR A 1 89 ? 11.433 -10.246 -23.589 1.00 95.62 89 TYR A O 1
ATOM 732 N N . ASN A 1 90 ? 9.885 -9.110 -24.752 1.00 95.69 90 ASN A N 1
ATOM 733 C CA . ASN A 1 90 ? 9.354 -10.287 -25.441 1.00 95.69 90 ASN A CA 1
ATOM 734 C C . ASN A 1 90 ? 10.421 -11.022 -26.269 1.00 95.69 90 ASN A C 1
ATOM 736 O O . ASN A 1 90 ? 10.354 -12.238 -26.361 1.00 95.69 90 ASN A O 1
ATOM 740 N N . LYS A 1 91 ? 11.434 -10.315 -26.788 1.00 94.00 91 LYS A N 1
ATOM 741 C CA . LYS A 1 91 ? 12.518 -10.899 -27.597 1.00 94.00 91 LYS A CA 1
ATOM 742 C C . LYS A 1 91 ? 13.494 -11.753 -26.785 1.00 94.00 91 LYS A C 1
ATOM 744 O O . LYS A 1 91 ? 14.216 -12.557 -27.351 1.00 94.00 91 LYS A O 1
ATOM 749 N N . VAL A 1 92 ? 13.544 -11.555 -25.467 1.00 94.12 92 VAL A N 1
ATOM 750 C CA . VAL A 1 92 ? 14.459 -12.272 -24.563 1.00 94.12 92 VAL A CA 1
ATOM 751 C C . VAL A 1 92 ? 13.713 -13.185 -23.592 1.00 94.12 92 VAL A C 1
ATOM 753 O O . VAL A 1 92 ? 14.312 -13.684 -22.642 1.00 94.12 92 VAL A O 1
ATOM 756 N N . LYS A 1 93 ? 12.404 -13.396 -23.781 1.00 93.94 93 LYS A N 1
ATOM 757 C CA . LYS A 1 93 ? 11.596 -14.225 -22.874 1.00 93.94 93 LYS A CA 1
ATOM 758 C C . LYS A 1 93 ? 12.072 -15.672 -22.822 1.00 93.94 93 LYS A C 1
ATOM 760 O O . LYS A 1 93 ? 12.023 -16.258 -21.745 1.00 93.94 93 LYS A O 1
ATOM 765 N N . ASP A 1 94 ? 12.591 -16.191 -23.924 1.00 94.81 94 ASP A N 1
ATOM 766 C CA . ASP A 1 94 ? 13.005 -17.592 -24.018 1.00 94.81 94 ASP A CA 1
ATOM 767 C C . ASP A 1 94 ? 14.390 -17.837 -23.393 1.00 94.81 94 ASP A C 1
ATOM 769 O O . ASP A 1 94 ? 14.736 -18.964 -23.049 1.00 94.81 94 ASP A O 1
ATOM 773 N N . LEU A 1 95 ? 15.172 -16.776 -23.147 1.00 93.50 95 LEU A N 1
ATOM 774 C CA . LEU A 1 95 ? 16.472 -16.873 -22.477 1.00 93.50 95 LEU A CA 1
ATOM 775 C C . LEU A 1 95 ? 16.317 -17.107 -20.968 1.00 93.50 95 LEU A C 1
ATOM 777 O O . LEU A 1 95 ? 15.308 -16.752 -20.348 1.00 93.50 95 LEU A O 1
ATOM 781 N N . ASN A 1 96 ? 17.376 -17.612 -20.329 1.00 96.06 96 ASN A N 1
ATOM 782 C CA . ASN A 1 96 ? 17.458 -17.680 -18.871 1.00 96.06 96 ASN A CA 1
ATOM 783 C C . ASN A 1 96 ? 17.357 -16.268 -18.264 1.00 96.06 96 ASN A C 1
ATOM 785 O O . ASN A 1 96 ? 18.035 -15.345 -18.719 1.00 96.06 96 ASN A O 1
ATOM 789 N N . TYR A 1 97 ? 16.549 -16.097 -17.209 1.00 94.81 97 TYR A N 1
ATOM 790 C CA . TYR A 1 97 ? 16.289 -14.808 -16.555 1.00 94.81 97 TYR A CA 1
ATOM 791 C C . TYR A 1 97 ? 17.564 -14.020 -16.212 1.00 94.81 97 TYR A C 1
ATOM 793 O O . TYR A 1 97 ? 17.567 -12.795 -16.339 1.00 94.81 97 TYR A O 1
ATOM 801 N N . LYS A 1 98 ? 18.654 -14.712 -15.840 1.00 94.69 98 LYS A N 1
ATOM 802 C CA . LYS A 1 98 ? 19.954 -14.090 -15.526 1.00 94.69 98 LYS A CA 1
ATOM 803 C C . LYS A 1 98 ? 20.602 -13.418 -16.742 1.00 94.69 98 LYS A C 1
ATOM 805 O O . LYS A 1 98 ? 21.295 -12.420 -16.588 1.00 94.69 98 LYS A O 1
ATOM 810 N N . GLN A 1 99 ? 20.363 -13.943 -17.941 1.00 95.50 99 GLN A N 1
ATOM 811 C CA . GLN A 1 99 ? 20.968 -13.475 -19.191 1.00 95.50 99 GLN A CA 1
ATOM 812 C C . GLN A 1 99 ? 20.104 -12.434 -19.915 1.00 95.50 99 GLN A C 1
ATOM 814 O O . GLN A 1 99 ? 20.639 -11.605 -20.648 1.00 95.50 99 GLN A O 1
ATOM 819 N N . ARG A 1 100 ? 18.783 -12.413 -19.673 1.00 93.56 100 ARG A N 1
ATOM 820 C CA . ARG A 1 100 ? 17.832 -11.504 -20.350 1.00 93.56 100 ARG A CA 1
ATOM 821 C C . ARG A 1 100 ? 18.249 -10.044 -20.270 1.00 93.56 100 ARG A C 1
ATOM 823 O O . ARG A 1 100 ? 18.187 -9.325 -21.260 1.00 93.56 100 ARG A O 1
ATOM 830 N N . PHE A 1 101 ? 18.672 -9.605 -19.087 1.00 94.50 101 PHE A N 1
ATOM 831 C CA . PHE A 1 101 ? 19.047 -8.211 -18.882 1.00 94.50 101 PHE A CA 1
ATOM 832 C C . PHE A 1 101 ? 20.364 -7.854 -19.583 1.00 94.50 101 PHE A C 1
ATOM 834 O O . PHE A 1 101 ? 20.461 -6.761 -20.127 1.00 94.50 101 PHE A O 1
ATOM 841 N N . SER A 1 102 ? 21.326 -8.785 -19.641 1.00 94.69 102 SER A N 1
ATOM 842 C CA . SER A 1 102 ? 22.584 -8.599 -20.381 1.00 94.69 102 SER A CA 1
ATOM 843 C C . SER A 1 102 ? 22.349 -8.523 -21.890 1.00 94.69 102 SER A C 1
ATOM 845 O O . SER A 1 102 ? 22.922 -7.679 -22.569 1.00 94.69 102 SER A O 1
ATOM 847 N N . ALA A 1 103 ? 21.470 -9.374 -22.424 1.00 93.75 103 ALA A N 1
ATOM 848 C CA . ALA A 1 103 ? 21.103 -9.319 -23.836 1.00 93.75 103 ALA A CA 1
ATOM 849 C C . ALA A 1 103 ? 20.368 -8.006 -24.168 1.00 93.75 103 ALA A C 1
ATOM 851 O O . ALA A 1 103 ? 20.644 -7.368 -25.180 1.00 93.75 103 ALA A O 1
ATOM 852 N N . LEU A 1 104 ? 19.468 -7.553 -23.285 1.00 93.81 104 LEU A N 1
ATOM 853 C CA . LEU A 1 104 ? 18.778 -6.271 -23.445 1.00 93.81 104 LEU A CA 1
ATOM 854 C C . LEU A 1 104 ? 19.723 -5.072 -23.327 1.00 93.81 104 LEU A C 1
ATOM 856 O O . LEU A 1 104 ? 19.528 -4.097 -24.048 1.00 93.81 104 LEU A O 1
ATOM 860 N N . SER A 1 105 ? 20.729 -5.110 -22.449 1.00 91.25 105 SER A N 1
ATOM 861 C CA . SER A 1 105 ? 21.706 -4.021 -22.350 1.00 91.25 105 SER A CA 1
ATOM 862 C C . SER A 1 105 ? 22.556 -3.923 -23.615 1.00 91.25 105 SER A C 1
ATOM 864 O O . SER A 1 105 ? 22.700 -2.826 -24.145 1.00 91.25 105 SER A O 1
ATOM 866 N N . GLN A 1 106 ? 23.014 -5.059 -24.151 1.00 93.00 106 GLN A N 1
ATOM 867 C CA . GLN A 1 106 ? 23.732 -5.118 -25.429 1.00 93.00 106 GLN A CA 1
ATOM 868 C C . GLN A 1 106 ? 22.866 -4.600 -26.585 1.00 93.00 106 GLN A C 1
ATOM 870 O O . GLN A 1 106 ? 23.295 -3.734 -27.341 1.00 93.00 106 GLN A O 1
ATOM 875 N N . LEU A 1 107 ? 21.611 -5.055 -26.690 1.00 88.00 107 LEU A N 1
ATOM 876 C CA . LEU A 1 107 ? 20.684 -4.589 -27.729 1.00 88.00 107 LEU A CA 1
ATOM 877 C C . LEU A 1 107 ? 20.446 -3.079 -27.618 1.00 88.00 107 LEU A C 1
ATOM 879 O O . LEU A 1 107 ? 20.400 -2.376 -28.626 1.00 88.00 107 LEU A O 1
ATOM 883 N N . TYR A 1 108 ? 20.335 -2.566 -26.392 1.00 89.31 108 TYR A N 1
ATOM 884 C CA . TYR A 1 108 ? 20.168 -1.139 -26.166 1.00 89.31 108 TYR A CA 1
ATOM 885 C C . TYR A 1 108 ? 21.392 -0.344 -26.599 1.00 89.31 108 TYR A C 1
ATOM 887 O O . TYR A 1 108 ? 21.226 0.689 -27.225 1.00 89.31 108 TYR A O 1
ATOM 895 N N . GLU A 1 109 ? 22.607 -0.804 -26.305 1.00 86.50 109 GLU A N 1
ATOM 896 C CA . GLU A 1 109 ? 23.839 -0.143 -26.750 1.00 86.50 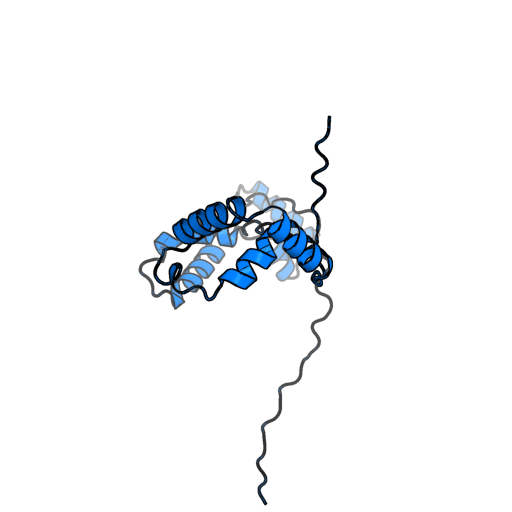109 GLU A CA 1
ATOM 897 C C . GLU A 1 109 ? 23.936 -0.055 -28.272 1.00 86.50 109 GLU A C 1
ATOM 899 O O . GLU A 1 109 ? 24.274 1.005 -28.787 1.00 86.50 109 GLU A O 1
ATOM 904 N N . LEU A 1 110 ? 23.532 -1.109 -28.985 1.00 83.31 110 LEU A N 1
ATOM 905 C CA . LEU A 1 110 ? 23.490 -1.112 -30.450 1.00 83.31 110 LEU A CA 1
ATOM 906 C C . LEU A 1 110 ? 22.415 -0.176 -31.021 1.00 83.31 110 LEU A C 1
ATOM 908 O O . LEU A 1 110 ? 22.596 0.404 -32.090 1.00 83.31 110 LEU A O 1
ATOM 912 N N . GLN A 1 111 ? 21.275 -0.055 -30.334 1.00 75.50 111 GLN A N 1
ATOM 913 C CA . GLN A 1 111 ? 20.145 0.759 -30.784 1.00 75.50 111 GLN A CA 1
ATOM 914 C C . GLN A 1 111 ? 20.217 2.216 -30.302 1.00 75.50 111 GLN A C 1
ATOM 916 O O . GLN A 1 111 ? 19.493 3.070 -30.827 1.00 75.50 111 GLN A O 1
ATOM 921 N N . LYS A 1 112 ? 21.062 2.526 -29.313 1.00 71.25 112 LYS A N 1
ATOM 922 C CA . LYS A 1 112 ? 21.266 3.898 -28.851 1.00 71.25 112 LYS A CA 1
ATOM 923 C C . LYS A 1 112 ? 21.690 4.750 -30.048 1.00 71.25 112 LYS A C 1
ATOM 925 O O . LYS A 1 112 ? 22.630 4.378 -30.753 1.00 71.25 112 LYS A O 1
ATOM 930 N N . PRO A 1 113 ? 21.039 5.901 -30.291 1.00 60.59 113 PRO A N 1
ATOM 931 C CA . PRO A 1 113 ? 21.650 6.895 -31.149 1.00 60.59 113 PRO A CA 1
ATOM 932 C C . PRO A 1 113 ? 22.999 7.236 -30.523 1.00 60.59 113 PRO A C 1
ATOM 934 O O . PRO A 1 113 ? 23.069 7.616 -29.355 1.00 60.59 113 PRO A O 1
ATOM 937 N N . VAL A 1 114 ? 24.064 7.020 -31.285 1.00 61.03 114 VAL A N 1
ATOM 938 C CA . VAL A 1 114 ? 25.401 7.431 -30.888 1.00 61.03 114 VAL A CA 1
ATOM 939 C C . VAL A 1 114 ? 25.349 8.939 -30.678 1.00 61.03 114 VAL A C 1
ATOM 941 O O . VAL A 1 114 ? 25.105 9.694 -31.624 1.00 61.03 114 VAL A O 1
ATOM 944 N N . ASP A 1 115 ? 25.555 9.387 -29.441 1.00 62.25 115 ASP A N 1
ATOM 945 C CA . ASP A 1 115 ? 25.804 10.794 -29.160 1.00 62.25 115 ASP A CA 1
ATOM 946 C C . ASP A 1 115 ? 27.213 11.104 -29.672 1.00 62.25 115 ASP A C 1
ATOM 948 O O . ASP A 1 115 ? 28.170 11.187 -28.905 1.00 62.25 115 ASP A O 1
ATOM 952 N N . LEU A 1 116 ? 27.335 11.262 -30.994 1.00 61.22 116 LEU A N 1
ATOM 953 C CA . LEU A 1 116 ? 28.595 11.49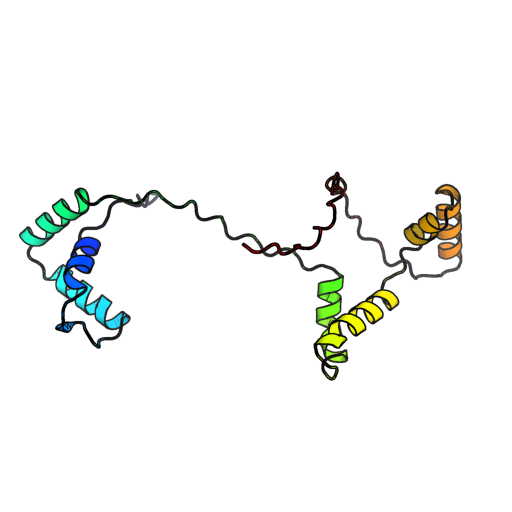5 -31.706 1.00 61.22 116 LEU A CA 1
ATOM 954 C C . LEU A 1 116 ? 29.401 12.623 -31.052 1.00 61.22 116 LEU A C 1
ATOM 956 O O . LEU A 1 116 ? 30.619 12.563 -30.977 1.00 61.22 116 LEU A O 1
ATOM 960 N N . ALA A 1 117 ? 28.719 13.633 -30.508 1.00 57.12 117 ALA A N 1
ATOM 961 C CA . ALA A 1 117 ? 29.354 14.732 -29.793 1.00 57.12 117 ALA A CA 1
ATOM 962 C C . ALA A 1 117 ? 30.075 14.288 -28.504 1.00 57.12 117 ALA A C 1
ATOM 964 O O . ALA A 1 117 ? 31.145 14.805 -28.201 1.00 57.12 117 ALA A O 1
ATOM 965 N N . ASN A 1 118 ? 29.510 13.350 -27.742 1.00 64.75 118 ASN A N 1
ATOM 966 C CA . ASN A 1 118 ? 30.100 12.863 -26.494 1.00 64.75 118 ASN A CA 1
ATOM 967 C C . ASN A 1 118 ? 31.239 11.871 -26.761 1.00 64.75 118 ASN A C 1
ATOM 969 O O . ASN A 1 118 ? 32.245 11.897 -26.056 1.00 64.75 118 ASN A O 1
ATOM 973 N N . GLU A 1 119 ? 31.117 11.046 -27.802 1.00 66.19 119 GLU A N 1
ATOM 974 C CA . GLU A 1 119 ? 32.183 10.127 -28.216 1.00 66.19 119 GLU A CA 1
ATOM 975 C C . GLU A 1 119 ? 33.383 10.867 -28.823 1.00 66.19 119 GLU A C 1
ATOM 977 O O . GLU A 1 119 ? 34.521 10.598 -28.444 1.00 66.19 119 GLU A O 1
ATOM 982 N N . LEU A 1 120 ? 33.150 11.875 -29.676 1.00 65.19 120 LEU A N 1
ATOM 983 C CA . LEU A 1 120 ? 34.217 12.721 -30.231 1.00 65.19 120 LEU A CA 1
ATOM 984 C C . LEU A 1 120 ? 34.941 13.535 -29.144 1.00 65.19 120 LEU A C 1
ATOM 986 O O . LEU A 1 120 ? 36.156 13.710 -29.223 1.00 65.19 120 LEU A O 1
ATOM 990 N N . LYS A 1 121 ? 34.233 13.975 -28.091 1.00 68.50 121 LYS A N 1
ATOM 991 C CA . LYS A 1 121 ? 34.863 14.576 -26.897 1.00 68.50 121 LYS A CA 1
ATOM 992 C C . LYS A 1 121 ? 35.738 13.574 -26.141 1.00 68.50 121 LYS A C 1
ATOM 994 O O . LYS A 1 121 ? 36.790 13.951 -25.637 1.00 68.50 121 LYS A O 1
ATOM 999 N N . GLY A 1 122 ? 35.328 12.306 -26.076 1.00 70.75 122 GLY A N 1
ATOM 1000 C CA . GLY A 1 122 ? 36.106 11.226 -25.457 1.00 70.75 122 GLY A CA 1
ATOM 1001 C C . GLY A 1 122 ? 37.416 10.906 -26.186 1.00 70.75 122 GLY A C 1
ATOM 1002 O O . GLY A 1 122 ? 38.364 10.452 -25.554 1.00 70.75 122 GLY A O 1
ATOM 1003 N N . LEU A 1 123 ? 37.494 11.203 -27.487 1.00 72.50 123 LEU A N 1
ATOM 1004 C CA . LEU A 1 123 ? 38.700 11.074 -28.317 1.00 72.50 123 LEU A CA 1
ATOM 1005 C C . LEU A 1 123 ? 39.648 12.285 -28.218 1.00 72.50 123 LEU A C 1
ATOM 1007 O O . LEU A 1 123 ? 40.651 12.335 -28.926 1.00 72.50 123 LEU A O 1
ATOM 1011 N N . GLY A 1 124 ? 39.345 13.262 -27.355 1.00 73.25 124 GLY A N 1
ATOM 1012 C CA . GLY A 1 124 ? 40.195 14.433 -27.130 1.00 73.25 124 GLY A CA 1
ATOM 1013 C C . GLY A 1 124 ? 40.112 15.501 -28.224 1.00 73.25 124 GLY A C 1
ATOM 1014 O O . GLY A 1 124 ? 41.026 16.314 -28.336 1.00 73.25 124 GLY A O 1
ATOM 1015 N N . LEU A 1 125 ? 39.051 15.516 -29.042 1.00 74.31 125 LEU A N 1
ATOM 1016 C CA . LEU A 1 125 ? 38.859 16.573 -30.036 1.00 74.31 125 LEU A CA 1
ATOM 1017 C C . LEU A 1 125 ? 38.355 17.871 -29.391 1.00 74.31 125 LEU A C 1
ATOM 1019 O O . LEU A 1 125 ? 37.456 17.867 -28.551 1.00 74.31 125 LEU A O 1
ATOM 1023 N N . ASP A 1 126 ? 38.894 18.993 -29.866 1.00 76.69 126 ASP A N 1
ATOM 1024 C CA . ASP A 1 126 ? 38.465 20.337 -29.479 1.00 76.69 126 ASP A CA 1
ATOM 1025 C C . ASP A 1 126 ? 37.013 20.608 -29.905 1.00 76.69 126 ASP A C 1
ATOM 1027 O O . ASP A 1 126 ? 36.596 20.254 -31.014 1.00 76.69 126 ASP A O 1
ATOM 1031 N N . ASP A 1 127 ? 36.256 21.329 -29.074 1.00 72.00 127 ASP A N 1
ATOM 1032 C CA . ASP A 1 127 ? 34.830 21.619 -29.294 1.00 72.00 127 ASP A CA 1
ATOM 1033 C C . ASP A 1 127 ? 34.524 22.247 -30.671 1.00 72.00 127 ASP A C 1
ATOM 1035 O O . ASP A 1 127 ? 33.474 21.975 -31.259 1.00 72.00 127 ASP A O 1
ATOM 1039 N N . GLY A 1 128 ? 35.452 23.036 -31.227 1.00 75.19 128 GLY A N 1
ATOM 1040 C CA . GLY A 1 128 ? 35.323 23.627 -32.564 1.00 75.19 128 GLY A CA 1
ATOM 1041 C C . GLY A 1 128 ? 35.363 22.597 -33.703 1.00 75.19 128 GLY A C 1
ATOM 1042 O O . GLY A 1 128 ? 34.559 22.677 -34.634 1.00 75.19 128 GLY A O 1
ATOM 1043 N N . LYS A 1 129 ? 36.232 21.579 -33.604 1.00 75.06 129 LYS A N 1
ATOM 1044 C CA . LYS A 1 129 ? 36.339 20.483 -34.590 1.00 75.06 129 LYS A CA 1
ATOM 1045 C C . LYS A 1 129 ? 35.146 19.530 -34.509 1.00 75.06 129 LYS A C 1
ATOM 1047 O O . LYS A 1 129 ? 34.703 18.974 -35.513 1.00 75.06 129 LYS A O 1
ATOM 1052 N N . ILE A 1 130 ? 34.577 19.365 -33.318 1.00 72.81 130 ILE A N 1
ATOM 1053 C CA . ILE A 1 130 ? 33.366 18.561 -33.120 1.00 72.81 130 ILE A CA 1
ATOM 1054 C C . ILE A 1 130 ? 32.169 19.220 -33.818 1.00 72.81 130 ILE A C 1
ATOM 1056 O O . ILE A 1 130 ? 31.362 18.545 -34.452 1.00 72.81 130 ILE A O 1
ATOM 1060 N N . GLN A 1 131 ? 32.052 20.548 -33.764 1.00 74.88 131 GLN A N 1
ATOM 1061 C CA . GLN A 1 131 ? 30.957 21.249 -34.437 1.00 74.88 131 GLN A CA 1
ATOM 1062 C C . GLN A 1 131 ? 31.097 21.252 -35.965 1.00 74.88 131 GLN A C 1
ATOM 1064 O O . GLN A 1 131 ? 30.091 21.081 -36.659 1.00 74.88 131 GLN A O 1
ATOM 1069 N N . SER A 1 132 ? 32.312 21.404 -36.505 1.00 77.50 132 SER A N 1
ATOM 1070 C CA . SER A 1 132 ? 32.537 21.355 -37.956 1.00 77.50 132 SER A CA 1
ATOM 1071 C C . SER A 1 132 ? 32.217 19.973 -38.537 1.00 77.50 132 SER A C 1
ATOM 1073 O O . SER A 1 132 ? 31.439 19.881 -39.487 1.00 77.50 132 SER A O 1
ATOM 1075 N N . THR A 1 133 ? 32.697 18.900 -37.903 1.00 73.50 133 THR A N 1
ATOM 1076 C CA . THR A 1 133 ? 32.417 17.510 -38.310 1.00 73.50 133 THR A CA 1
ATOM 1077 C C . THR A 1 133 ? 30.926 17.172 -38.235 1.00 73.50 133 THR A C 1
ATOM 1079 O O . THR A 1 133 ? 30.364 16.630 -39.188 1.00 73.50 133 THR A O 1
ATOM 1082 N N . LEU A 1 134 ? 30.228 17.576 -37.165 1.00 71.50 134 LEU A N 1
ATOM 1083 C CA . LEU A 1 134 ? 28.773 17.403 -37.056 1.00 71.50 134 LEU A CA 1
ATOM 1084 C C . LEU A 1 134 ? 28.008 18.148 -38.161 1.00 71.50 134 LEU A C 1
ATOM 1086 O O . LEU A 1 134 ? 26.991 17.652 -38.653 1.00 71.50 134 LEU A O 1
ATOM 1090 N N . ASN A 1 135 ? 28.470 19.334 -38.559 1.00 77.88 135 ASN A N 1
ATOM 1091 C CA . ASN A 1 135 ? 27.845 20.115 -39.624 1.00 77.88 135 ASN A CA 1
ATOM 1092 C C . ASN A 1 135 ? 28.115 19.521 -41.014 1.00 77.88 135 ASN A C 1
ATOM 1094 O O . ASN A 1 135 ? 27.212 19.505 -41.851 1.00 77.88 135 ASN A O 1
ATOM 1098 N N . GLU A 1 136 ? 29.300 18.966 -41.256 1.00 80.00 136 GLU A N 1
ATOM 1099 C CA . GLU A 1 136 ? 29.612 18.226 -42.484 1.00 80.00 136 GLU A CA 1
ATOM 1100 C C . GLU A 1 136 ? 28.798 16.935 -42.612 1.00 80.00 136 GLU A C 1
ATOM 1102 O O . GLU A 1 136 ? 28.241 16.661 -43.675 1.00 80.00 136 GLU A O 1
ATOM 1107 N N . MET A 1 137 ? 28.653 16.168 -41.528 1.00 68.50 137 MET A N 1
ATOM 1108 C CA . MET A 1 137 ? 27.828 14.953 -41.517 1.00 68.50 137 MET A CA 1
ATOM 1109 C C . MET A 1 137 ? 26.350 15.259 -41.800 1.00 68.50 137 MET A C 1
ATOM 1111 O O . MET A 1 137 ? 25.687 14.507 -42.518 1.00 68.50 137 MET A O 1
ATOM 1115 N N . LYS A 1 138 ? 25.841 16.395 -41.298 1.00 72.94 138 LYS A N 1
ATOM 1116 C CA . LYS A 1 138 ? 24.493 16.894 -41.621 1.00 72.94 138 LYS A CA 1
ATOM 1117 C C . LYS A 1 138 ? 24.358 17.286 -43.092 1.00 72.94 138 LYS A C 1
ATOM 1119 O O . LYS A 1 138 ? 23.355 16.936 -43.708 1.00 72.94 138 LYS A O 1
ATOM 1124 N N . LYS A 1 139 ? 25.358 17.971 -43.662 1.00 78.62 139 LYS A N 1
ATOM 1125 C CA . LYS A 1 139 ? 25.391 18.336 -45.091 1.00 78.62 139 LYS A CA 1
ATOM 1126 C C . LYS A 1 139 ? 25.436 17.104 -46.003 1.00 78.62 139 LYS A C 1
ATOM 1128 O O . LYS A 1 139 ? 24.794 17.107 -47.044 1.00 78.62 139 LYS A O 1
ATOM 1133 N N . LYS A 1 140 ? 26.112 16.029 -45.582 1.00 77.38 140 LYS A N 1
ATOM 1134 C CA . LYS A 1 140 ? 26.190 14.739 -46.299 1.00 77.38 140 LYS A CA 1
ATOM 1135 C C . LYS A 1 140 ? 24.940 13.854 -46.152 1.00 77.38 140 LYS A C 1
ATOM 1137 O O . LYS A 1 140 ? 24.944 12.714 -46.600 1.00 77.38 140 LYS A O 1
ATOM 1142 N N . GLY A 1 141 ? 23.871 14.338 -45.513 1.00 63.31 141 GLY A N 1
ATOM 1143 C CA . GLY A 1 141 ? 22.601 13.612 -45.423 1.00 63.31 141 GLY A CA 1
ATOM 1144 C C . GLY A 1 141 ? 22.598 12.419 -44.459 1.00 63.31 141 GLY A C 1
ATOM 1145 O O . GLY A 1 141 ? 21.630 11.657 -44.446 1.00 63.31 141 GLY A O 1
ATOM 1146 N N . ILE A 1 142 ? 23.622 12.269 -43.607 1.00 63.50 142 ILE A N 1
ATOM 1147 C CA . ILE A 1 142 ? 23.680 11.219 -42.579 1.00 63.50 142 ILE A CA 1
ATOM 1148 C C . ILE A 1 142 ? 22.704 11.590 -41.450 1.00 63.50 142 ILE A C 1
ATOM 1150 O O . ILE A 1 142 ? 23.057 12.174 -40.425 1.00 63.50 142 ILE A O 1
ATOM 1154 N N . LYS A 1 143 ? 21.422 11.269 -41.642 1.00 54.19 143 LYS A N 1
ATOM 1155 C CA . LYS A 1 143 ? 20.339 11.496 -40.674 1.00 54.19 143 LYS A CA 1
ATOM 1156 C C . LYS A 1 143 ? 20.300 10.385 -39.616 1.00 54.19 143 LYS A C 1
ATOM 1158 O O . LYS A 1 143 ? 19.312 9.673 -39.494 1.00 54.19 143 LYS A O 1
ATOM 1163 N N . ARG A 1 144 ? 21.358 10.243 -38.812 1.00 50.78 144 ARG A N 1
ATOM 1164 C CA . ARG A 1 144 ? 21.283 9.542 -37.508 1.00 50.78 144 ARG A CA 1
ATOM 1165 C C . ARG A 1 144 ? 21.415 10.505 -36.331 1.00 50.78 144 ARG A C 1
ATOM 1167 O O . ARG A 1 144 ? 21.921 10.154 -35.277 1.00 50.78 144 ARG A O 1
ATOM 1174 N N . VAL A 1 145 ? 20.912 11.725 -36.500 1.00 45.44 145 VAL A N 1
ATOM 1175 C CA . VAL A 1 145 ? 20.736 12.674 -35.399 1.00 45.44 145 VAL A CA 1
ATOM 1176 C C . VAL A 1 145 ? 19.264 12.651 -35.006 1.00 45.44 145 VAL A C 1
ATOM 1178 O O . VAL A 1 145 ? 18.464 13.477 -35.446 1.00 45.44 145 VAL A O 1
ATOM 1181 N N . ILE A 1 146 ? 18.892 11.657 -34.196 1.00 43.72 146 ILE A N 1
ATOM 1182 C CA . ILE A 1 146 ? 17.685 11.757 -33.374 1.00 43.72 146 ILE A CA 1
ATOM 1183 C C . ILE A 1 146 ? 17.917 12.960 -32.455 1.00 43.72 146 ILE A C 1
ATOM 1185 O O . ILE A 1 146 ? 18.944 13.045 -31.784 1.00 43.72 146 ILE A O 1
ATOM 1189 N N . LYS A 1 147 ? 17.003 13.936 -32.493 1.00 39.91 147 LYS A N 1
ATOM 1190 C CA . LYS A 1 147 ? 17.048 15.143 -31.660 1.00 39.91 147 LYS A CA 1
ATOM 1191 C C . LYS A 1 147 ? 17.301 14.758 -30.200 1.00 39.91 147 LYS A C 1
ATOM 1193 O O . LYS A 1 147 ? 16.451 14.127 -29.580 1.00 39.91 147 LYS A O 1
ATOM 1198 N N . VAL A 1 148 ? 18.425 15.218 -29.655 1.00 40.31 148 VAL A N 1
ATOM 1199 C CA . VAL A 1 148 ? 18.676 15.265 -28.212 1.00 40.31 148 VAL A CA 1
ATOM 1200 C C . VAL A 1 148 ? 17.509 16.025 -27.563 1.00 40.31 148 VAL A C 1
ATOM 1202 O O . VAL A 1 148 ? 17.284 17.189 -27.921 1.00 40.31 148 VAL A O 1
ATOM 1205 N N . PRO A 1 149 ? 16.736 15.430 -26.635 1.00 35.22 149 PRO A N 1
ATOM 1206 C CA . PRO A 1 149 ? 15.836 16.216 -25.812 1.00 35.22 149 PRO A CA 1
ATOM 1207 C C . PRO A 1 149 ? 16.693 17.164 -24.969 1.00 35.22 149 PRO A C 1
ATOM 1209 O O . PRO A 1 149 ? 17.578 16.737 -24.228 1.00 35.22 149 PRO A O 1
ATOM 1212 N N . LYS A 1 150 ? 16.452 18.473 -25.098 1.00 40.09 150 LYS A N 1
ATOM 1213 C CA . LYS A 1 150 ? 17.062 19.495 -24.241 1.00 40.09 150 LYS A CA 1
ATOM 1214 C C . LYS A 1 150 ? 16.625 19.247 -22.794 1.00 40.09 150 LYS A C 1
ATOM 1216 O O . LYS A 1 150 ? 15.602 19.768 -22.362 1.00 40.09 150 LYS A O 1
ATOM 1221 N N . VAL A 1 151 ? 17.397 18.478 -22.030 1.00 34.69 151 VAL A N 1
ATOM 1222 C CA . VAL A 1 151 ? 17.263 18.439 -20.572 1.00 34.69 151 VAL A CA 1
ATOM 1223 C C . VAL A 1 151 ? 18.134 19.554 -20.011 1.00 34.69 151 VAL A C 1
ATOM 1225 O O . VAL A 1 151 ? 19.316 19.389 -19.718 1.00 34.69 151 VAL A O 1
ATOM 1228 N N . SER A 1 152 ? 17.542 20.738 -19.891 1.00 43.28 152 SER A N 1
ATOM 1229 C CA . SER A 1 152 ? 18.093 21.795 -19.058 1.00 43.28 152 SER A CA 1
ATOM 1230 C C . SER A 1 152 ? 18.046 21.360 -17.587 1.00 43.28 152 SER A C 1
ATOM 1232 O O . SER A 1 152 ? 16.967 21.074 -17.074 1.00 43.28 152 SER A O 1
ATOM 1234 N N . LYS A 1 153 ? 19.208 21.424 -16.923 1.00 44.19 153 LYS A N 1
ATOM 1235 C CA . LYS A 1 153 ? 19.436 21.428 -15.462 1.00 44.19 153 LYS A CA 1
ATOM 1236 C C . LYS A 1 153 ? 19.252 20.092 -14.724 1.00 44.19 153 LYS A C 1
ATOM 1238 O O . LYS A 1 153 ? 18.146 19.747 -14.337 1.00 44.19 153 LYS A O 1
ATOM 1243 N N . ALA A 1 154 ? 20.376 19.446 -14.387 1.00 40.12 154 ALA A N 1
ATOM 1244 C CA . ALA A 1 154 ? 20.640 18.874 -13.051 1.00 40.12 154 ALA A CA 1
ATOM 1245 C C . ALA A 1 154 ? 22.056 18.259 -12.955 1.00 40.12 154 ALA A C 1
ATOM 1247 O O . ALA A 1 154 ? 22.220 17.116 -12.538 1.00 40.12 154 ALA A O 1
ATOM 1248 N N . VAL A 1 155 ? 23.105 19.004 -13.314 1.00 40.97 155 VAL A N 1
ATOM 1249 C CA . VAL A 1 155 ? 24.482 18.623 -12.956 1.00 40.97 155 VAL A CA 1
ATOM 1250 C C . VAL A 1 155 ? 24.910 19.517 -11.807 1.00 40.97 155 VAL A C 1
ATOM 1252 O O . VAL A 1 155 ? 25.260 20.667 -12.023 1.00 40.97 155 VAL A O 1
ATOM 1255 N N . ASN A 1 156 ? 24.765 19.000 -10.586 1.00 42.38 156 ASN A N 1
ATOM 1256 C CA . ASN A 1 156 ? 25.598 19.328 -9.424 1.00 42.38 156 ASN A CA 1
ATOM 1257 C C . ASN A 1 156 ? 25.167 18.480 -8.223 1.00 42.38 156 ASN A C 1
ATOM 1259 O O . ASN A 1 156 ? 24.625 19.003 -7.252 1.00 42.38 156 ASN A O 1
ATOM 1263 N N . ARG A 1 157 ? 25.399 17.157 -8.257 1.00 41.50 157 ARG A N 1
ATOM 1264 C CA . ARG A 1 157 ? 25.451 16.379 -7.005 1.00 41.50 157 ARG A CA 1
ATOM 1265 C C . ARG A 1 157 ? 26.137 15.015 -7.097 1.00 41.50 157 ARG A C 1
ATOM 1267 O O . ARG A 1 157 ? 25.547 14.026 -6.694 1.00 41.50 157 ARG A O 1
ATOM 1274 N N . ILE A 1 158 ? 27.397 14.956 -7.525 1.00 38.94 158 ILE A N 1
ATOM 1275 C CA . ILE A 1 158 ? 28.298 13.869 -7.094 1.00 38.94 158 ILE A CA 1
ATOM 1276 C C . ILE A 1 158 ? 29.683 14.472 -6.835 1.00 38.94 158 ILE A C 1
ATOM 1278 O O . ILE A 1 158 ? 30.634 14.281 -7.579 1.00 38.94 158 ILE A O 1
ATOM 1282 N N . LYS A 1 159 ? 29.785 15.264 -5.763 1.00 40.50 159 LYS A N 1
ATOM 1283 C CA . LYS A 1 159 ? 31.061 15.449 -5.071 1.00 40.50 159 LYS A CA 1
ATOM 1284 C C . LYS A 1 159 ? 31.138 14.374 -3.986 1.00 40.50 159 LYS A C 1
ATOM 1286 O O . LYS A 1 159 ? 30.236 14.298 -3.155 1.00 40.50 159 LYS A O 1
ATOM 1291 N N . LYS A 1 160 ? 32.260 13.647 -3.979 1.00 44.28 160 LYS A N 1
ATOM 1292 C CA . LYS A 1 160 ? 32.801 12.805 -2.896 1.00 44.28 160 LYS A CA 1
ATOM 1293 C C . LYS A 1 160 ? 32.122 11.446 -2.671 1.00 44.28 160 LYS A C 1
ATOM 1295 O O . LYS A 1 160 ? 31.239 11.313 -1.832 1.00 44.28 160 LYS A O 1
ATOM 1300 N N . THR A 1 161 ? 32.700 10.401 -3.257 1.00 38.53 161 THR A N 1
ATOM 1301 C CA . THR A 1 161 ? 32.857 9.123 -2.546 1.00 38.53 161 THR A CA 1
ATOM 1302 C C . THR A 1 161 ? 34.336 8.937 -2.247 1.00 38.53 161 THR A C 1
ATOM 1304 O O . THR A 1 161 ? 35.149 8.726 -3.140 1.00 38.53 161 THR A O 1
ATOM 1307 N N . LYS A 1 162 ? 34.665 9.126 -0.967 1.00 41.84 162 LYS A N 1
ATOM 1308 C CA . LYS A 1 162 ? 35.953 8.814 -0.355 1.00 41.84 162 LYS A CA 1
ATOM 1309 C C . LYS A 1 162 ? 36.306 7.345 -0.601 1.00 41.84 162 LYS A C 1
ATOM 1311 O O . LYS A 1 162 ? 35.441 6.481 -0.478 1.00 41.84 162 LYS A O 1
ATOM 1316 N N . ASN A 1 163 ? 37.589 7.105 -0.852 1.00 44.25 163 ASN A N 1
ATOM 1317 C CA . ASN A 1 163 ? 38.258 5.820 -0.683 1.00 44.25 163 ASN A CA 1
ATOM 1318 C C . ASN A 1 163 ? 37.844 5.170 0.648 1.00 44.25 163 ASN A C 1
ATOM 1320 O O . ASN A 1 163 ? 37.972 5.795 1.702 1.00 44.25 163 ASN A O 1
ATOM 1324 N N . VAL A 1 164 ? 37.373 3.925 0.600 1.00 47.50 164 VAL A N 1
ATOM 1325 C CA . VAL A 1 164 ? 37.215 3.067 1.781 1.00 47.50 164 VAL A CA 1
ATOM 1326 C C . VAL A 1 164 ? 38.239 1.937 1.661 1.00 47.50 164 VAL A C 1
ATOM 1328 O O . VAL A 1 164 ? 38.193 1.205 0.670 1.00 47.50 164 VAL A O 1
ATOM 1331 N N . PRO A 1 165 ? 39.175 1.780 2.615 1.00 52.38 165 PRO A N 1
ATOM 1332 C CA . PRO A 1 165 ? 40.115 0.670 2.609 1.00 52.38 165 PRO A CA 1
ATOM 1333 C C . PRO A 1 165 ? 39.429 -0.658 2.950 1.00 52.38 165 PRO A C 1
ATOM 1335 O O . PRO A 1 165 ? 38.522 -0.735 3.778 1.00 52.38 165 PRO A O 1
ATOM 1338 N N . LYS A 1 166 ? 39.929 -1.709 2.304 1.00 51.31 166 LYS A N 1
ATOM 1339 C CA . LYS A 1 166 ? 39.597 -3.131 2.451 1.00 51.31 166 LYS A CA 1
ATOM 1340 C C . LYS A 1 166 ? 39.765 -3.601 3.914 1.00 51.31 166 LYS A C 1
ATOM 1342 O O . LYS A 1 166 ? 40.811 -3.316 4.498 1.00 51.31 166 LYS A O 1
ATOM 1347 N N . PRO A 1 167 ? 38.817 -4.344 4.520 1.00 50.44 167 PRO A N 1
ATOM 1348 C CA . PRO A 1 167 ? 39.023 -4.903 5.853 1.00 50.44 167 PRO A CA 1
ATOM 1349 C C . PRO A 1 167 ? 40.030 -6.062 5.813 1.00 50.44 167 PRO A C 1
ATOM 1351 O O . PRO A 1 167 ? 39.926 -6.973 4.989 1.00 50.44 167 PRO A O 1
ATOM 1354 N N . ARG A 1 168 ? 41.018 -5.996 6.713 1.00 50.75 168 ARG A N 1
ATOM 1355 C CA . ARG A 1 168 ? 42.054 -7.013 6.940 1.00 50.75 168 ARG A CA 1
ATOM 1356 C C . ARG A 1 168 ? 41.458 -8.228 7.663 1.00 50.75 168 ARG A C 1
ATOM 1358 O O . ARG A 1 168 ? 40.578 -8.102 8.510 1.00 50.75 168 ARG A O 1
ATOM 1365 N N . SER A 1 169 ? 41.960 -9.395 7.281 1.00 46.31 169 SER A N 1
ATOM 1366 C CA . SER A 1 169 ? 41.655 -10.736 7.778 1.00 46.31 169 SER A CA 1
ATOM 1367 C C . SER A 1 169 ? 41.708 -10.865 9.304 1.00 46.31 169 SER A C 1
ATOM 1369 O O . SER A 1 169 ? 42.634 -10.371 9.944 1.00 46.31 169 SER A O 1
ATOM 1371 N N . LYS A 1 170 ? 40.743 -11.600 9.868 1.00 47.50 170 LYS A N 1
ATOM 1372 C CA . LYS A 1 170 ? 40.736 -12.052 11.264 1.00 47.50 170 LYS A CA 1
ATOM 1373 C C . LYS A 1 170 ? 41.873 -13.059 11.472 1.00 47.50 170 LYS A C 1
ATOM 1375 O O . LYS A 1 170 ? 41.836 -14.129 10.872 1.00 47.50 170 LYS A O 1
ATOM 1380 N N . SER A 1 171 ? 42.845 -12.738 12.320 1.00 48.06 171 SER A N 1
ATOM 1381 C CA . SER A 1 171 ? 43.763 -13.720 12.901 1.00 48.06 171 SER A CA 1
ATOM 1382 C C . SER A 1 171 ? 43.222 -14.168 14.253 1.00 48.06 171 SER A C 1
ATOM 1384 O O . SER A 1 171 ? 42.982 -13.360 15.147 1.00 48.06 171 SER A O 1
ATOM 1386 N N . SER A 1 172 ? 43.008 -15.470 14.360 1.00 45.50 172 SER A N 1
ATOM 1387 C CA . SER A 1 172 ? 42.754 -16.207 15.586 1.00 45.50 172 SER A CA 1
ATOM 1388 C C . SER A 1 17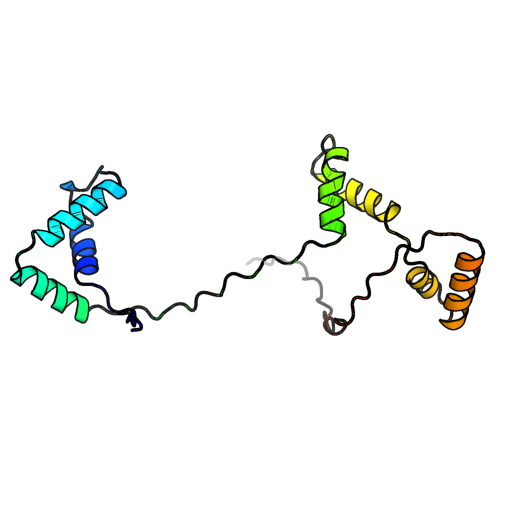2 ? 43.947 -16.127 16.534 1.00 45.50 172 SER A C 1
ATOM 1390 O O . SER A 1 172 ? 45.056 -16.474 16.131 1.00 45.50 172 SER A O 1
ATOM 1392 N N . THR A 1 173 ? 43.703 -15.834 17.805 1.00 57.53 173 THR A N 1
ATOM 1393 C CA . THR A 1 173 ? 44.560 -16.340 18.878 1.00 57.53 173 THR A CA 1
ATOM 1394 C C . THR A 1 173 ? 43.709 -16.705 20.079 1.00 57.53 173 THR A C 1
ATOM 1396 O O . THR A 1 173 ? 42.738 -16.041 20.427 1.00 57.53 173 THR A O 1
ATOM 1399 N N . LYS A 1 174 ? 44.052 -17.875 20.598 1.00 45.75 174 LYS A N 1
ATOM 1400 C CA . LYS A 1 174 ? 43.340 -18.743 21.518 1.00 45.75 174 LYS A CA 1
ATOM 1401 C C . LYS A 1 174 ? 44.221 -18.846 22.761 1.00 45.75 174 LYS A C 1
ATOM 1403 O O . LYS A 1 174 ? 45.411 -19.107 22.582 1.00 45.75 174 LYS A O 1
ATOM 1408 N N . LYS A 1 175 ? 43.590 -18.730 23.931 1.00 44.34 175 LYS A N 1
ATOM 1409 C CA . LYS A 1 175 ? 43.974 -19.112 25.305 1.00 44.34 175 LYS A CA 1
ATOM 1410 C C . LYS A 1 175 ? 43.786 -17.950 26.263 1.00 44.34 175 LYS A C 1
ATOM 1412 O O . LYS A 1 175 ? 44.432 -16.908 26.049 1.00 44.34 175 LYS A O 1
#

Secondary structure (DSSP, 8-state):
---------SPPHHHHHHHHHTT-GGGTTS-HHHHHHHHHHHHHHS-HHHHHHHHHHHHHSPPPPPP-----PPPPPPPHHHHHHHHHGGGGTTS-HHHHHHHHHHHHHHHS---HHHHHHHTT--HHHHHHHHHHHHHTT----PPPP---------------PPPPPPPP---

Foldseek 3Di:
DDDPPPPPLFQALLNLLCVVCVPPPVLPPDDPVVSVVVSVVVVVPDDPVSSVVSRVVRVVDDGDDDDPPDPDDDDDDDDPLRVQCVVCQVVCVVPDPVCSVVVSVVVCVVVDLPPQLVVVVVVVDDPVVSVVVVVVCVVVVVPSCPDDDPPPDDPDPDDDDDDDDDDDDDDDDDD